Protein AF-A0A7C0XGX5-F1 (afdb_monomer_lite)

Secondary structure (DSSP, 8-state):
--EEEEE-----TTT-HHHHHHHTTS-EEE-SGGGS-TTSEEE-TT-SSBP-GGGHHHHHHH-EEEEE--TTTHHHHHHH---SEEEBPPP-B--STTTTT-BS---HHHHHHHHHHHTT-HHHHHHHHTTSTTHHHHHHHTHHHHHHHHH--

Sequence (153 aa):
MKLYAYRVDEDDPKKCTSMVLKRHGLLLILRRMSEIPKRSLVLNPESVTLLTPSDRVFAERYGLTVIDSSWKRSNRIFHVIKRGLHRKLPPLVAVNPINYGRIGFLSSAEALAAALYILGYPSEAEELLSKFKWGPNFLKVNRNALEEYRSSF

pLDDT: mean 93.13, std 8.67, range [56.81, 98.62]

Radius of gyration: 13.88 Å; chains: 1; bounding box: 33×32×35 Å

Structure (mmCIF, N/CA/C/O backbone):
data_AF-A0A7C0XGX5-F1
#
_entry.id   AF-A0A7C0XGX5-F1
#
loop_
_atom_site.group_PDB
_atom_site.id
_atom_site.type_symbol
_atom_site.label_atom_id
_atom_site.label_alt_id
_atom_site.label_comp_id
_atom_site.label_asym_id
_atom_site.label_entity_id
_atom_site.label_seq_id
_atom_site.pdbx_PDB_ins_code
_atom_site.Cartn_x
_atom_site.Cartn_y
_atom_site.Cartn_z
_atom_site.occupancy
_atom_site.B_iso_or_equiv
_atom_site.auth_seq_id
_atom_site.auth_comp_id
_atom_site.auth_asym_id
_atom_site.auth_atom_id
_atom_site.pdbx_PDB_model_num
ATOM 1 N N . MET A 1 1 ? -10.828 -8.356 3.515 1.00 92.38 1 MET A N 1
ATOM 2 C CA . MET A 1 1 ? -11.204 -7.172 2.697 1.00 92.38 1 MET A CA 1
ATOM 3 C C . MET A 1 1 ? -10.916 -7.432 1.218 1.00 92.38 1 MET A C 1
ATOM 5 O O . MET A 1 1 ? -9.997 -8.184 0.928 1.00 92.38 1 MET A O 1
ATOM 9 N N . LYS A 1 2 ? -11.677 -6.849 0.276 1.00 97.44 2 LYS A N 1
ATOM 10 C CA . LYS A 1 2 ? -11.396 -7.000 -1.167 1.00 97.44 2 LYS A CA 1
ATOM 11 C C . LYS A 1 2 ? -10.282 -6.045 -1.600 1.00 97.44 2 LYS A C 1
ATOM 13 O O . LYS A 1 2 ? -10.389 -4.844 -1.356 1.00 97.44 2 LYS A O 1
ATOM 18 N N . LEU A 1 3 ? -9.255 -6.573 -2.260 1.00 98.50 3 LEU A N 1
ATOM 19 C CA . LEU A 1 3 ? -8.160 -5.790 -2.827 1.00 98.50 3 LEU A CA 1
ATOM 20 C C . LEU A 1 3 ? -8.194 -5.887 -4.354 1.00 98.50 3 LEU A C 1
ATOM 22 O O . LEU A 1 3 ? -8.337 -6.977 -4.916 1.00 98.50 3 LEU A O 1
ATOM 26 N N . TYR A 1 4 ? -8.008 -4.753 -5.017 1.00 98.38 4 TYR A N 1
ATOM 27 C CA . TYR A 1 4 ? -7.969 -4.635 -6.466 1.00 98.38 4 TYR A CA 1
ATOM 28 C C . TYR A 1 4 ? -6.682 -3.951 -6.918 1.00 98.38 4 TYR A C 1
ATOM 30 O O . TYR A 1 4 ? -6.187 -3.036 -6.261 1.00 98.38 4 TYR A O 1
ATOM 38 N N . ALA A 1 5 ? -6.181 -4.337 -8.084 1.00 96.56 5 ALA A N 1
ATOM 39 C CA . ALA A 1 5 ? -5.211 -3.552 -8.829 1.00 96.56 5 ALA A CA 1
ATOM 40 C C . ALA A 1 5 ? -5.755 -3.253 -10.218 1.00 96.56 5 ALA A C 1
ATOM 42 O O . ALA A 1 5 ? -6.023 -4.170 -10.994 1.00 96.56 5 ALA A O 1
ATOM 43 N N . TYR A 1 6 ? -5.891 -1.969 -10.540 1.00 94.69 6 TYR A N 1
ATOM 44 C CA . TYR A 1 6 ? -6.083 -1.556 -11.922 1.00 94.69 6 TYR A CA 1
ATOM 45 C C . TYR A 1 6 ? -4.720 -1.469 -12.598 1.00 94.69 6 TYR A C 1
ATOM 47 O O . TYR A 1 6 ? -3.911 -0.604 -12.259 1.00 94.69 6 TYR A O 1
ATOM 55 N N . ARG A 1 7 ? -4.460 -2.396 -13.521 1.00 88.94 7 ARG A N 1
ATOM 56 C CA . ARG A 1 7 ? -3.163 -2.517 -14.184 1.00 88.94 7 ARG A CA 1
ATOM 57 C C . ARG A 1 7 ? -3.154 -1.723 -15.482 1.00 88.94 7 ARG A C 1
ATOM 59 O O . ARG A 1 7 ? -3.941 -2.003 -16.382 1.00 88.94 7 ARG A O 1
ATOM 66 N N . VAL A 1 8 ? -2.256 -0.747 -15.549 1.00 82.69 8 VAL A N 1
ATOM 67 C CA . VAL A 1 8 ? -2.122 0.199 -16.667 1.00 82.69 8 VAL A CA 1
ATOM 68 C C . VAL A 1 8 ? -1.041 -0.262 -17.638 1.00 82.69 8 VAL A C 1
ATOM 70 O O . VAL A 1 8 ? -1.210 -0.141 -18.846 1.00 82.69 8 VAL A O 1
ATOM 73 N N . ASP A 1 9 ? 0.054 -0.807 -17.104 1.00 70.75 9 ASP A N 1
ATOM 74 C CA . ASP A 1 9 ? 1.214 -1.228 -17.885 1.00 70.75 9 ASP A CA 1
ATOM 75 C C . ASP A 1 9 ? 1.346 -2.760 -17.912 1.00 70.75 9 ASP A C 1
ATOM 77 O O . ASP A 1 9 ? 1.176 -3.457 -16.904 1.00 70.75 9 ASP A O 1
ATOM 81 N N . GLU A 1 10 ? 1.723 -3.294 -19.073 1.00 65.50 10 GLU A N 1
ATOM 82 C CA . GLU A 1 10 ? 2.072 -4.706 -19.260 1.00 65.50 10 GLU A CA 1
ATOM 83 C C . GLU A 1 10 ? 3.579 -4.960 -19.109 1.00 65.50 10 GLU A C 1
ATOM 85 O O . GLU A 1 10 ? 4.157 -5.779 -19.816 1.00 65.50 10 GLU A O 1
ATOM 90 N N . ASP A 1 11 ? 4.217 -4.276 -18.153 1.00 67.38 11 ASP A N 1
ATOM 91 C CA . ASP A 1 11 ? 5.604 -4.552 -17.761 1.00 67.38 11 ASP A CA 1
ATOM 92 C C . ASP A 1 11 ? 5.789 -6.017 -17.326 1.00 67.38 11 ASP A C 1
ATOM 94 O O . ASP A 1 11 ? 4.816 -6.736 -17.065 1.00 67.38 11 ASP A O 1
ATOM 98 N N . ASP A 1 12 ? 7.050 -6.451 -17.201 1.00 70.94 12 ASP A N 1
ATOM 99 C CA . ASP A 1 12 ? 7.412 -7.816 -16.809 1.00 70.94 12 ASP A CA 1
ATOM 100 C C . ASP A 1 12 ? 6.605 -8.281 -15.574 1.00 70.94 12 ASP A C 1
ATOM 102 O O . ASP A 1 12 ? 6.840 -7.817 -14.445 1.00 70.94 12 ASP A O 1
ATOM 106 N N . PRO A 1 13 ? 5.662 -9.229 -15.750 1.00 68.38 13 PRO A N 1
ATOM 107 C CA . PRO A 1 13 ? 4.777 -9.666 -14.680 1.00 68.38 13 PRO A CA 1
ATOM 108 C C . PRO A 1 13 ? 5.532 -10.359 -13.540 1.00 68.38 13 PRO A C 1
ATOM 110 O O . PRO A 1 13 ? 4.975 -10.504 -12.452 1.00 68.38 13 PRO A O 1
ATOM 113 N N . LYS A 1 14 ? 6.790 -10.777 -13.748 1.00 69.25 14 LYS A N 1
ATOM 114 C CA . LYS A 1 14 ? 7.629 -11.363 -12.694 1.00 69.25 14 LYS A CA 1
ATOM 115 C C . LYS A 1 14 ? 8.141 -10.315 -11.706 1.00 69.25 14 LYS A C 1
ATOM 117 O O . LYS A 1 14 ? 8.381 -10.661 -10.552 1.00 69.25 14 LYS A O 1
ATOM 122 N N . LYS A 1 15 ? 8.290 -9.058 -12.137 1.00 75.06 15 LYS A N 1
ATOM 123 C CA . LYS A 1 15 ? 8.768 -7.937 -11.304 1.00 75.06 15 LYS A CA 1
ATOM 124 C C . LYS A 1 15 ? 7.625 -7.116 -10.708 1.00 75.06 15 LYS A C 1
ATOM 126 O O . LYS A 1 15 ? 7.812 -6.434 -9.704 1.00 75.06 15 LYS A O 1
ATOM 131 N N . CYS A 1 16 ? 6.439 -7.203 -11.302 1.00 88.06 16 CYS A N 1
ATOM 132 C CA . CYS A 1 16 ? 5.243 -6.535 -10.812 1.00 88.06 16 CYS A CA 1
ATOM 133 C C . CYS A 1 16 ? 4.750 -7.157 -9.490 1.00 88.06 16 CYS A C 1
ATOM 135 O O . CYS A 1 16 ? 4.321 -8.314 -9.436 1.00 88.06 16 CYS A O 1
ATOM 137 N N . THR A 1 17 ? 4.760 -6.361 -8.418 1.00 92.44 17 THR A N 1
ATOM 138 C CA . THR A 1 17 ? 4.296 -6.804 -7.092 1.00 92.44 17 THR A CA 1
ATOM 139 C C . THR A 1 17 ? 2.805 -7.162 -7.082 1.00 92.44 17 THR A C 1
ATOM 141 O O . THR A 1 17 ? 2.425 -8.161 -6.474 1.00 92.44 17 THR A O 1
ATOM 144 N N . SER A 1 18 ? 1.970 -6.456 -7.851 1.00 93.56 18 SER A N 1
ATOM 145 C CA . SER A 1 18 ? 0.544 -6.776 -8.017 1.00 93.56 18 SER A CA 1
ATOM 146 C C . SER A 1 18 ? 0.327 -8.169 -8.626 1.00 93.56 18 SER A C 1
ATOM 148 O O . SER A 1 18 ? -0.552 -8.920 -8.203 1.00 93.56 18 SER A O 1
ATOM 150 N N . MET A 1 19 ? 1.170 -8.573 -9.580 1.00 93.81 19 MET A N 1
ATOM 151 C CA . MET A 1 19 ? 1.101 -9.903 -10.194 1.00 93.81 19 MET A CA 1
ATOM 152 C C . MET A 1 19 ? 1.605 -11.018 -9.270 1.00 93.81 19 MET A C 1
ATOM 154 O O . MET A 1 19 ? 1.111 -12.145 -9.355 1.00 93.81 19 MET A O 1
ATOM 158 N N . VAL A 1 20 ? 2.553 -10.735 -8.371 1.00 94.56 20 VAL A N 1
ATOM 159 C CA . VAL A 1 20 ? 2.919 -11.661 -7.282 1.00 94.56 20 VAL A CA 1
ATOM 160 C C . VAL A 1 20 ? 1.708 -11.895 -6.378 1.00 94.56 20 VAL A C 1
ATOM 162 O O . VAL A 1 20 ? 1.316 -13.041 -6.178 1.00 94.56 20 VAL A O 1
ATOM 165 N N . LEU A 1 21 ? 1.051 -10.828 -5.918 1.00 96.56 21 LEU A N 1
ATOM 166 C CA . LEU A 1 21 ? -0.125 -10.931 -5.047 1.00 96.56 21 LEU A CA 1
ATOM 167 C C . LEU A 1 21 ? -1.299 -11.653 -5.716 1.00 96.56 21 LEU A C 1
ATOM 169 O O . LEU A 1 21 ? -1.939 -12.493 -5.084 1.00 96.56 21 LEU A O 1
ATOM 173 N N . LYS A 1 22 ? -1.535 -11.404 -7.012 1.00 96.12 22 LYS A N 1
ATOM 174 C CA . LYS A 1 22 ? -2.533 -12.137 -7.804 1.00 96.12 22 LYS A CA 1
ATOM 175 C C . LYS A 1 22 ? -2.275 -13.646 -7.783 1.00 96.12 22 LYS A C 1
ATOM 177 O O . LYS A 1 22 ? -3.211 -14.417 -7.600 1.00 96.12 22 LYS A O 1
ATOM 182 N N . ARG A 1 23 ? -1.022 -14.081 -7.975 1.00 95.56 23 ARG A N 1
ATOM 183 C CA . ARG A 1 23 ? -0.659 -15.513 -7.977 1.00 95.56 23 ARG A CA 1
ATOM 184 C C . ARG A 1 23 ? -0.927 -16.196 -6.637 1.00 95.56 23 ARG A C 1
ATOM 186 O O . ARG A 1 23 ? -1.197 -17.388 -6.627 1.00 95.56 23 ARG A O 1
ATOM 193 N N . HIS A 1 24 ? -0.891 -15.441 -5.542 1.00 96.38 24 HIS A N 1
ATOM 194 C CA . HIS A 1 24 ? -1.249 -15.920 -4.207 1.00 96.38 24 HIS A CA 1
ATOM 195 C C . HIS A 1 24 ? -2.742 -15.760 -3.871 1.00 96.38 24 HIS A C 1
ATOM 197 O O . HIS A 1 24 ? -3.132 -16.033 -2.744 1.00 96.38 24 HIS A O 1
ATOM 203 N N . GLY A 1 25 ? -3.581 -15.308 -4.811 1.00 96.75 25 GLY A N 1
ATOM 204 C CA . GLY A 1 25 ? -5.019 -15.125 -4.583 1.00 96.75 25 GLY A CA 1
ATOM 205 C C . GLY A 1 25 ? -5.384 -13.921 -3.708 1.00 96.75 25 GLY A C 1
ATOM 206 O O . GLY A 1 25 ? -6.545 -13.773 -3.343 1.00 96.75 25 GLY A O 1
ATOM 207 N N . LEU A 1 26 ? -4.427 -13.040 -3.398 1.00 97.50 26 LEU A N 1
ATOM 208 C CA . LEU A 1 26 ? -4.622 -11.905 -2.484 1.00 97.50 26 LEU A CA 1
ATOM 209 C C . LEU A 1 26 ? -5.113 -10.627 -3.181 1.00 97.50 26 LEU A C 1
ATOM 211 O O . LEU A 1 26 ? -5.496 -9.669 -2.515 1.00 97.50 26 LEU A O 1
ATOM 215 N N . LEU A 1 27 ? -5.070 -10.577 -4.516 1.00 97.69 27 LEU A N 1
ATOM 216 C CA . LEU A 1 27 ? -5.349 -9.364 -5.288 1.00 97.69 27 LEU A CA 1
ATOM 217 C C . LEU A 1 27 ? -6.094 -9.673 -6.588 1.00 97.69 27 LEU A C 1
ATOM 219 O O . LEU A 1 27 ? -5.664 -10.514 -7.382 1.00 97.69 27 LEU A O 1
ATOM 223 N N . LEU A 1 28 ? -7.178 -8.940 -6.839 1.00 97.69 28 LEU A N 1
ATOM 224 C CA . LEU A 1 28 ? -7.945 -9.021 -8.081 1.00 97.69 28 LEU A CA 1
ATOM 225 C C . LEU A 1 28 ? -7.414 -8.011 -9.103 1.00 97.69 28 LEU A C 1
ATOM 227 O O . LEU A 1 28 ? -7.359 -6.814 -8.832 1.00 97.69 28 LEU A O 1
ATOM 231 N N . ILE A 1 29 ? -7.044 -8.475 -10.297 1.00 96.25 29 ILE A N 1
ATOM 232 C CA . ILE A 1 29 ? -6.580 -7.586 -11.372 1.00 96.25 29 ILE A CA 1
ATOM 233 C C . ILE A 1 29 ? -7.767 -7.107 -12.202 1.00 96.25 29 ILE A C 1
ATOM 235 O O . ILE A 1 29 ? -8.479 -7.916 -12.795 1.00 96.25 29 ILE A O 1
ATOM 239 N N . LEU A 1 30 ? -7.916 -5.791 -12.289 1.00 95.19 30 LEU A N 1
ATOM 240 C CA . LEU A 1 30 ? -8.873 -5.099 -13.140 1.00 95.19 30 LEU A CA 1
ATOM 241 C C . LEU A 1 30 ? -8.171 -4.668 -14.428 1.00 95.19 30 LEU A C 1
ATOM 243 O O . LEU A 1 30 ? -7.050 -4.152 -14.388 1.00 95.19 30 LEU A O 1
ATOM 247 N N . ARG A 1 31 ? -8.823 -4.881 -15.571 1.00 90.75 31 ARG A N 1
ATOM 248 C CA . ARG A 1 31 ? -8.260 -4.589 -16.900 1.00 90.75 31 ARG A CA 1
ATOM 249 C C . ARG A 1 31 ? -8.834 -3.322 -17.508 1.00 90.75 31 ARG A C 1
ATOM 251 O O . ARG A 1 31 ? -8.200 -2.711 -18.359 1.00 90.75 31 ARG A O 1
ATOM 258 N N . ARG A 1 32 ? -10.021 -2.914 -17.068 1.00 91.75 32 ARG A N 1
ATOM 259 C CA . ARG A 1 32 ? -10.705 -1.710 -17.535 1.00 91.75 32 ARG A CA 1
ATOM 260 C C . ARG A 1 32 ? -10.937 -0.775 -16.361 1.00 91.75 32 ARG A C 1
ATOM 262 O O . ARG A 1 32 ? -11.384 -1.191 -15.297 1.00 91.75 32 ARG A O 1
ATOM 269 N N . MET A 1 33 ? -10.724 0.520 -16.580 1.00 91.81 33 MET A N 1
ATOM 270 C CA . MET A 1 33 ? -10.993 1.550 -15.569 1.00 91.81 33 MET A CA 1
ATOM 271 C C . MET A 1 33 ? -12.451 1.514 -15.069 1.00 91.81 33 MET A C 1
ATOM 273 O O . MET A 1 33 ? -12.729 1.822 -13.912 1.00 91.81 33 MET A O 1
ATOM 277 N N . SER A 1 34 ? -13.395 1.100 -15.922 1.00 93.69 34 SER A N 1
ATOM 278 C CA . SER A 1 34 ? -14.811 0.942 -15.569 1.00 93.69 34 SER A CA 1
ATOM 279 C C . SER A 1 34 ? -15.080 -0.160 -14.534 1.00 93.69 34 SER A C 1
ATOM 281 O O . SER A 1 34 ? -16.132 -0.127 -13.890 1.00 93.69 34 SER A O 1
ATOM 283 N N . GLU A 1 35 ? -14.144 -1.093 -14.335 1.00 95.88 35 GLU A N 1
ATOM 284 C CA . GLU A 1 35 ? -14.251 -2.200 -13.375 1.00 95.88 35 GLU A CA 1
ATOM 285 C C . GLU A 1 35 ? -13.858 -1.794 -11.952 1.00 95.88 35 GLU A C 1
ATOM 287 O O . GLU A 1 35 ? -14.248 -2.470 -11.003 1.00 95.88 35 GLU A O 1
ATOM 292 N N . ILE A 1 36 ? -13.142 -0.675 -11.776 1.00 97.06 36 ILE A N 1
ATOM 293 C CA . ILE A 1 36 ? -12.812 -0.138 -10.445 1.00 97.06 36 ILE A CA 1
ATOM 294 C C . ILE A 1 36 ? -14.120 0.057 -9.672 1.00 97.06 36 ILE A C 1
ATOM 296 O O . ILE A 1 36 ? -15.039 0.663 -10.216 1.00 97.06 36 ILE A O 1
ATOM 300 N N . PRO A 1 37 ? -14.306 -0.414 -8.433 1.00 96.94 37 PRO A N 1
ATOM 301 C CA . PRO A 1 37 ? -15.556 -0.159 -7.722 1.00 96.94 37 PRO A CA 1
ATOM 302 C C . PRO A 1 37 ? -15.778 1.345 -7.496 1.00 96.94 37 PRO A C 1
ATOM 304 O O . PRO A 1 37 ? -14.881 2.063 -7.068 1.00 96.94 37 PRO A O 1
ATOM 307 N N . LYS A 1 38 ? -16.995 1.852 -7.757 1.00 95.44 38 LYS A N 1
ATOM 308 C CA . LYS A 1 38 ? -17.297 3.304 -7.713 1.00 95.44 38 LYS A CA 1
ATOM 309 C C . LYS A 1 38 ? -16.946 3.982 -6.381 1.00 95.44 38 LYS A C 1
ATOM 311 O O . LYS A 1 38 ? -16.736 5.188 -6.364 1.00 95.44 38 LYS A O 1
ATOM 316 N N . ARG A 1 39 ? -16.934 3.220 -5.285 1.00 96.44 39 ARG A N 1
ATOM 317 C CA . ARG A 1 39 ? -16.702 3.702 -3.917 1.00 96.44 39 ARG A CA 1
ATOM 318 C C . ARG A 1 39 ? -15.542 2.989 -3.210 1.00 96.44 39 ARG A C 1
ATOM 320 O O . ARG A 1 39 ? -15.392 3.170 -2.009 1.00 96.44 39 ARG A O 1
ATOM 327 N N . SER A 1 40 ? -14.740 2.183 -3.920 1.00 97.81 40 SER A N 1
ATOM 328 C CA . SER A 1 40 ? -13.498 1.663 -3.326 1.00 97.81 40 SER A CA 1
ATOM 329 C C . SER A 1 40 ? -12.555 2.820 -3.032 1.00 97.81 40 SER A C 1
ATOM 331 O O . SER A 1 40 ? -12.529 3.784 -3.805 1.00 97.81 40 SER A O 1
ATOM 333 N N . LEU A 1 41 ? -11.738 2.695 -1.992 1.00 98.50 41 LEU A N 1
ATOM 334 C CA . LEU A 1 41 ? -10.639 3.631 -1.779 1.00 98.50 41 LEU A CA 1
ATOM 335 C C . LEU A 1 41 ? -9.576 3.388 -2.846 1.00 98.50 41 LEU A C 1
ATOM 337 O O . LEU A 1 41 ? -9.127 2.258 -3.027 1.00 98.50 41 LEU A O 1
ATOM 341 N N . VAL A 1 42 ? -9.190 4.433 -3.565 1.00 98.12 42 VAL A N 1
ATOM 342 C CA . VAL A 1 42 ? -8.164 4.374 -4.607 1.00 98.12 42 VAL A CA 1
ATOM 343 C C . VAL A 1 42 ? -6.910 5.042 -4.077 1.00 98.12 42 VAL A C 1
ATOM 345 O O . VAL A 1 42 ? -6.916 6.240 -3.790 1.00 98.12 42 VAL A O 1
ATOM 348 N N . LEU A 1 43 ? -5.830 4.272 -3.971 1.00 97.56 43 LEU A N 1
ATOM 349 C CA . LEU A 1 43 ? -4.533 4.786 -3.549 1.00 97.56 43 LEU A CA 1
ATOM 350 C C . LEU A 1 43 ? -3.959 5.658 -4.668 1.00 97.56 43 LEU A C 1
ATOM 352 O O . LEU A 1 43 ? -3.633 5.171 -5.751 1.00 97.56 43 LEU A O 1
ATOM 356 N N . ASN A 1 44 ? -3.886 6.960 -4.403 1.00 95.62 44 ASN A N 1
ATOM 357 C CA . ASN A 1 44 ? -3.494 7.987 -5.354 1.00 95.62 44 ASN A CA 1
ATOM 358 C C . ASN A 1 44 ? -2.516 8.979 -4.689 1.00 95.62 44 ASN A C 1
ATOM 360 O O . ASN A 1 44 ? -2.957 9.784 -3.865 1.00 95.62 44 ASN A O 1
ATOM 364 N N . PRO A 1 45 ? -1.217 8.974 -5.049 1.00 92.81 45 PRO A N 1
ATOM 365 C CA . PRO A 1 45 ? -0.218 9.880 -4.476 1.00 92.81 45 PRO A CA 1
ATOM 366 C C . PRO A 1 45 ? -0.462 11.365 -4.810 1.00 92.81 45 PRO A C 1
ATOM 368 O O . PRO A 1 45 ? 0.033 12.234 -4.088 1.00 92.81 45 PRO A O 1
ATOM 371 N N . GLU A 1 46 ? -1.262 11.649 -5.844 1.00 91.75 46 GLU A N 1
ATOM 372 C CA . GLU A 1 46 ? -1.660 12.999 -6.275 1.00 91.75 46 GLU A CA 1
ATOM 373 C C . GLU A 1 46 ? -2.953 13.490 -5.596 1.00 91.75 46 GLU A C 1
ATOM 375 O O . GLU A 1 46 ? -3.430 14.590 -5.865 1.00 91.75 46 GLU A O 1
ATOM 380 N N . SER A 1 47 ? -3.571 12.677 -4.731 1.00 94.88 47 SER A N 1
ATOM 381 C CA . SER A 1 47 ? -4.760 13.096 -3.984 1.00 94.88 47 SER A CA 1
ATOM 382 C C . SER A 1 47 ? -4.405 14.130 -2.913 1.00 94.88 47 SER A C 1
ATOM 384 O O . SER A 1 47 ? -3.410 13.988 -2.204 1.00 94.88 47 SER A O 1
ATOM 386 N N . VAL A 1 48 ? -5.264 15.135 -2.738 1.00 94.62 48 VAL A N 1
ATOM 387 C CA . VAL A 1 48 ? -5.160 16.104 -1.631 1.00 94.62 48 VAL A CA 1
ATOM 388 C C . VAL A 1 48 ? -5.683 15.538 -0.309 1.00 94.62 48 VAL A C 1
ATOM 390 O O . VAL A 1 48 ? -5.294 15.992 0.761 1.00 94.62 48 VAL A O 1
ATOM 393 N N . THR A 1 49 ? -6.558 14.532 -0.369 1.00 96.88 49 THR A N 1
ATOM 394 C CA . THR A 1 49 ? -7.123 13.876 0.815 1.00 96.88 49 THR A CA 1
ATOM 395 C C . THR A 1 49 ? -6.232 12.717 1.237 1.00 96.88 49 THR A C 1
ATOM 397 O O . THR A 1 49 ? -5.994 11.814 0.428 1.00 96.88 49 THR A O 1
ATOM 400 N N . LEU A 1 50 ? -5.767 12.731 2.486 1.00 97.44 50 LEU A N 1
ATOM 401 C CA . LEU A 1 50 ? -4.999 11.640 3.083 1.00 97.44 50 LEU A CA 1
ATOM 402 C C . LEU A 1 50 ? -5.899 10.462 3.459 1.00 97.44 50 LEU A C 1
ATOM 404 O O . LEU A 1 50 ? -7.060 10.658 3.806 1.00 97.44 50 LEU A O 1
ATOM 408 N N . LEU A 1 51 ? -5.348 9.251 3.386 1.00 98.12 51 LEU A N 1
ATOM 409 C CA . LEU A 1 51 ? -5.955 8.057 3.966 1.00 98.12 51 LEU A CA 1
ATOM 410 C C . LEU A 1 51 ? -5.897 8.152 5.493 1.00 98.12 51 LEU A C 1
ATOM 412 O O . LEU A 1 51 ? -4.817 8.359 6.048 1.00 98.12 51 LEU A O 1
ATOM 416 N N . THR A 1 52 ? -7.030 7.939 6.153 1.00 97.75 52 THR A N 1
ATOM 417 C CA . THR A 1 52 ? -7.136 7.936 7.619 1.00 97.75 52 THR A CA 1
ATOM 418 C C . THR A 1 52 ? -7.867 6.683 8.114 1.00 97.75 52 THR A C 1
ATOM 420 O O . THR A 1 52 ? -8.525 5.998 7.323 1.00 97.75 52 THR A O 1
ATOM 423 N N . PRO A 1 53 ? -7.818 6.366 9.421 1.00 97.56 53 PRO A N 1
ATOM 424 C CA . PRO A 1 53 ? -8.555 5.232 9.982 1.00 97.56 53 PRO A CA 1
ATOM 425 C C . PRO A 1 53 ? -10.073 5.294 9.743 1.00 97.56 53 PRO A C 1
ATOM 427 O O . PRO A 1 53 ? -10.712 4.252 9.580 1.00 97.56 53 PRO A O 1
ATOM 430 N N . SER A 1 54 ? -10.658 6.494 9.648 1.00 97.00 54 SER A N 1
ATOM 431 C CA . SER A 1 54 ? -12.093 6.680 9.386 1.00 97.00 54 SER A CA 1
ATOM 432 C C . SER A 1 54 ? -12.532 6.213 7.991 1.00 97.00 54 SER A C 1
ATOM 434 O O . SER A 1 54 ? -13.709 5.916 7.779 1.00 97.00 54 SER A O 1
ATOM 436 N N . ASP A 1 55 ? -11.597 6.038 7.050 1.00 97.75 55 ASP A N 1
ATOM 437 C CA . ASP A 1 55 ? -11.887 5.474 5.733 1.00 97.75 55 ASP A CA 1
ATOM 438 C C . ASP A 1 55 ? -12.185 3.956 5.774 1.00 97.75 55 ASP A C 1
ATOM 440 O O . ASP A 1 55 ? -12.659 3.395 4.777 1.00 97.75 55 ASP A O 1
ATOM 444 N N . ARG A 1 56 ? -11.976 3.280 6.920 1.00 97.38 56 ARG A N 1
ATOM 445 C CA . ARG A 1 56 ? -12.191 1.827 7.107 1.00 97.38 56 ARG A CA 1
ATOM 446 C C . ARG A 1 56 ? -13.547 1.363 6.590 1.00 97.38 56 ARG A C 1
ATOM 448 O O . ARG A 1 56 ? -13.614 0.373 5.865 1.00 97.38 56 ARG A O 1
ATOM 455 N N . VAL A 1 57 ? -14.606 2.118 6.875 1.00 96.94 57 VAL A N 1
ATOM 456 C CA . VAL A 1 57 ? -15.981 1.787 6.465 1.00 96.94 57 VAL A CA 1
ATOM 457 C C . VAL A 1 57 ? -16.128 1.628 4.944 1.00 96.94 57 VAL A C 1
ATOM 459 O O . VAL A 1 57 ? -16.883 0.780 4.460 1.00 96.94 57 VAL A O 1
ATOM 462 N N . PHE A 1 58 ? -15.388 2.414 4.157 1.00 97.69 58 PHE A N 1
ATOM 463 C CA . PHE A 1 58 ? -15.393 2.301 2.700 1.00 97.69 58 PHE A CA 1
ATOM 464 C C . PHE A 1 58 ? -14.557 1.116 2.234 1.00 97.69 58 PHE A C 1
ATOM 466 O O . PHE A 1 58 ? -14.959 0.405 1.310 1.00 97.69 58 PHE A O 1
ATOM 473 N N . ALA A 1 59 ? -13.418 0.891 2.884 1.00 97.38 59 ALA A N 1
ATOM 474 C CA . ALA A 1 59 ? -12.518 -0.207 2.580 1.00 97.38 59 ALA A CA 1
ATOM 475 C C . ALA A 1 59 ? -13.199 -1.570 2.809 1.00 97.38 59 ALA A C 1
ATOM 477 O O . ALA A 1 59 ? -13.173 -2.429 1.929 1.00 97.38 59 ALA A O 1
ATOM 478 N N . GLU A 1 60 ? -13.904 -1.749 3.927 1.00 97.56 60 GLU A N 1
ATOM 479 C CA . GLU A 1 60 ? -14.651 -2.978 4.226 1.00 97.56 60 GLU A CA 1
ATOM 480 C C . GLU A 1 60 ? -15.766 -3.233 3.211 1.00 97.56 60 GLU A C 1
ATOM 482 O O . GLU A 1 60 ? -15.906 -4.343 2.688 1.00 97.56 60 GLU A O 1
ATOM 487 N N . ARG A 1 61 ? -16.546 -2.192 2.895 1.00 97.50 61 ARG A N 1
ATOM 488 C CA . ARG A 1 61 ? -17.738 -2.325 2.051 1.00 97.50 61 ARG A CA 1
ATOM 489 C C . ARG A 1 61 ? -17.420 -2.426 0.562 1.00 97.50 61 ARG A C 1
ATOM 491 O O . ARG A 1 61 ? -18.110 -3.141 -0.165 1.00 97.50 61 ARG A O 1
ATOM 498 N N . TYR A 1 62 ? -16.416 -1.693 0.089 1.00 98.06 62 TYR A N 1
ATOM 499 C CA . TYR A 1 62 ? -16.140 -1.528 -1.341 1.00 98.06 62 TYR A CA 1
ATOM 500 C C . TYR A 1 62 ? -14.734 -1.975 -1.757 1.00 98.06 62 TYR A C 1
ATOM 502 O O . TYR A 1 62 ? -14.518 -2.217 -2.946 1.00 98.06 62 TYR A O 1
ATOM 510 N N . GLY A 1 63 ? -13.812 -2.143 -0.809 1.00 98.06 63 GLY A N 1
ATOM 511 C CA . GLY A 1 63 ? -12.437 -2.591 -1.026 1.00 98.06 63 GLY A CA 1
ATOM 512 C C . GLY A 1 63 ? -11.416 -1.471 -1.233 1.00 98.06 63 GLY A C 1
ATOM 513 O O . GLY A 1 63 ? -11.756 -0.286 -1.308 1.00 98.06 63 GLY A O 1
ATOM 514 N N . LEU A 1 64 ? -10.154 -1.886 -1.355 1.00 98.38 64 LEU A N 1
ATOM 515 C CA . LEU A 1 64 ? -9.002 -1.043 -1.685 1.00 98.38 64 LEU A CA 1
ATOM 516 C C . LEU A 1 64 ? -8.557 -1.293 -3.120 1.00 98.38 64 LEU A C 1
ATOM 518 O O . LEU A 1 64 ? -8.413 -2.441 -3.531 1.00 98.38 64 LEU A O 1
ATOM 522 N N . THR A 1 65 ? -8.275 -0.228 -3.857 1.00 98.38 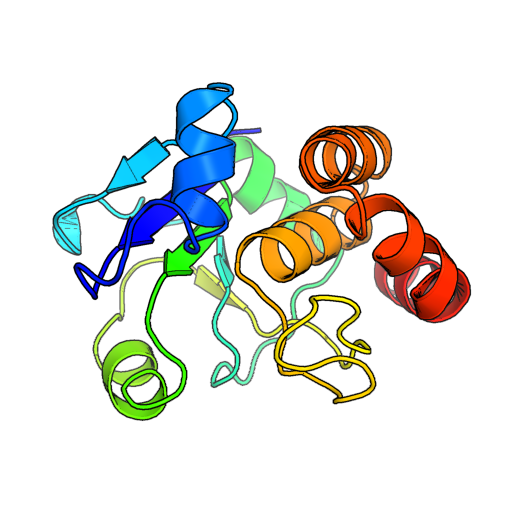65 THR A N 1
ATOM 523 C CA . THR A 1 65 ? -7.776 -0.282 -5.228 1.00 98.38 65 THR A CA 1
ATOM 524 C C . THR A 1 65 ? -6.428 0.423 -5.312 1.00 98.38 65 THR A C 1
ATOM 526 O O . THR A 1 65 ? -6.322 1.612 -5.018 1.00 98.38 65 THR A O 1
ATOM 529 N N . VAL A 1 66 ? -5.399 -0.286 -5.770 1.00 96.62 66 VAL A N 1
ATOM 530 C CA . VAL A 1 66 ? -4.121 0.314 -6.175 1.00 96.62 66 VAL A CA 1
ATOM 531 C C . VAL A 1 66 ? -4.086 0.489 -7.694 1.00 96.62 66 VAL A C 1
ATOM 533 O O . VAL A 1 66 ? -4.657 -0.312 -8.437 1.00 96.62 66 VAL A O 1
ATOM 536 N N . ILE A 1 67 ? -3.431 1.544 -8.172 1.00 93.25 67 ILE A N 1
ATOM 537 C CA . ILE A 1 67 ? -3.156 1.729 -9.600 1.00 93.25 67 ILE A CA 1
ATOM 538 C C . ILE A 1 67 ? -1.748 1.199 -9.856 1.00 93.25 67 ILE A C 1
ATOM 540 O O . ILE A 1 67 ? -0.769 1.707 -9.312 1.00 93.25 67 ILE A O 1
ATOM 544 N N . ASP A 1 68 ? -1.663 0.132 -10.640 1.00 90.12 68 ASP A N 1
ATOM 545 C CA . ASP A 1 68 ? -0.422 -0.566 -10.958 1.00 90.12 68 ASP A CA 1
ATOM 546 C C . ASP A 1 68 ? 0.114 -0.044 -12.294 1.00 90.12 68 ASP A C 1
ATOM 548 O O . ASP A 1 68 ? -0.306 -0.463 -13.379 1.00 90.12 68 ASP A O 1
ATOM 552 N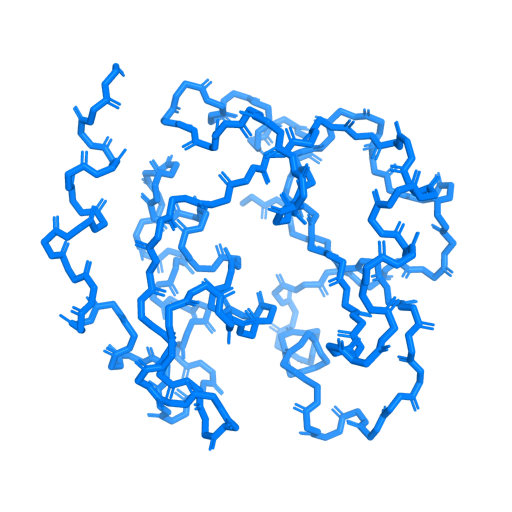 N . SER A 1 69 ? 1.001 0.944 -12.193 1.00 84.50 69 SER A N 1
ATOM 553 C CA . SER A 1 69 ? 1.678 1.593 -13.315 1.00 84.50 69 SER A CA 1
ATOM 554 C C . SER A 1 69 ? 3.154 1.784 -13.005 1.00 84.50 69 SER A C 1
ATOM 556 O O . SER A 1 69 ? 3.533 1.986 -11.849 1.00 84.50 69 SER A O 1
ATOM 558 N N . SER A 1 70 ? 3.981 1.827 -14.041 1.00 78.81 70 SER A N 1
ATOM 559 C CA . SER A 1 70 ? 5.358 2.283 -13.909 1.00 78.81 70 SER A CA 1
ATOM 560 C C . SER A 1 70 ? 5.405 3.743 -13.428 1.00 78.81 70 SER A C 1
ATOM 562 O O . SER A 1 70 ? 4.640 4.600 -13.880 1.00 78.81 70 SER A O 1
ATOM 564 N N . TRP A 1 71 ? 6.364 4.069 -12.556 1.00 72.75 71 TRP A N 1
ATOM 565 C CA . TRP A 1 71 ? 6.587 5.447 -12.083 1.00 72.75 71 TRP A CA 1
ATOM 566 C C . TRP A 1 71 ? 6.902 6.445 -13.214 1.00 72.75 71 TRP A C 1
ATOM 568 O O . TRP A 1 71 ? 6.792 7.650 -13.030 1.00 72.75 71 TRP A O 1
ATOM 578 N N . LYS A 1 72 ? 7.271 5.968 -14.411 1.00 68.50 72 LYS A N 1
ATOM 579 C CA . LYS A 1 72 ? 7.515 6.819 -15.589 1.00 68.50 72 LYS A CA 1
ATOM 580 C C . LYS A 1 72 ? 6.225 7.383 -16.200 1.00 68.50 72 LYS A C 1
ATOM 582 O O . LYS A 1 72 ? 6.274 8.404 -16.877 1.00 68.50 72 LYS A O 1
ATOM 587 N N . ARG A 1 73 ? 5.083 6.713 -16.003 1.00 65.56 73 ARG A N 1
ATOM 588 C CA . ARG A 1 73 ? 3.777 7.078 -16.592 1.00 65.56 73 ARG A CA 1
ATOM 589 C C . ARG A 1 73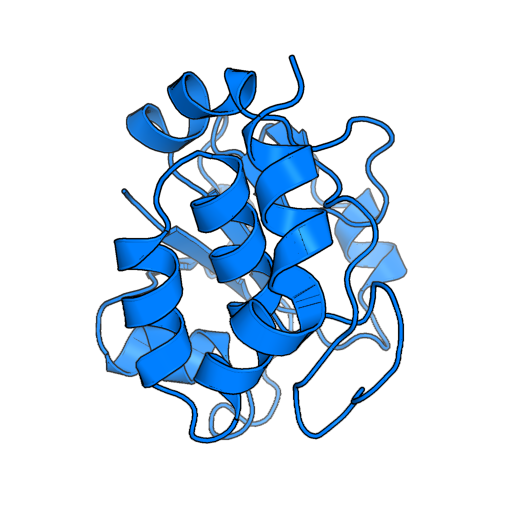 ? 2.726 7.459 -15.547 1.00 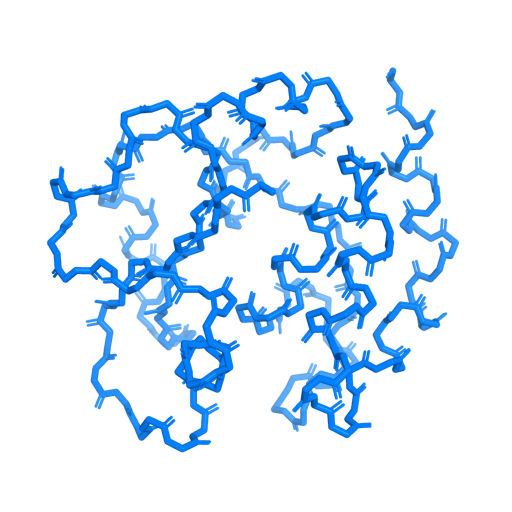65.56 73 ARG A C 1
ATOM 591 O O . ARG A 1 73 ? 1.652 7.945 -15.909 1.00 65.56 73 ARG A O 1
ATOM 598 N N . SER A 1 74 ? 3.046 7.270 -14.270 1.00 64.88 74 SER A N 1
ATOM 599 C CA . SER A 1 74 ? 2.133 7.403 -13.138 1.00 64.88 74 SER A CA 1
ATOM 600 C C . SER A 1 74 ? 1.452 8.773 -13.050 1.00 64.88 74 SER A C 1
ATOM 602 O O . SER A 1 74 ? 0.247 8.846 -12.826 1.00 64.88 74 SER A O 1
ATOM 604 N N . ASN A 1 75 ? 2.171 9.866 -13.320 1.00 68.06 75 ASN A N 1
ATOM 605 C CA . ASN A 1 75 ? 1.631 11.215 -13.098 1.00 68.06 75 ASN A CA 1
ATOM 606 C C . ASN A 1 75 ? 0.387 11.500 -13.954 1.00 68.06 75 ASN A C 1
ATOM 608 O O . ASN A 1 75 ? -0.565 12.108 -13.482 1.00 68.06 75 ASN A O 1
ATOM 612 N N . ARG A 1 76 ? 0.328 11.009 -15.200 1.00 80.44 76 ARG A N 1
ATOM 613 C CA . ARG A 1 76 ? -0.844 11.246 -16.063 1.00 80.44 76 ARG A CA 1
ATOM 614 C C . ARG A 1 76 ? -2.032 10.372 -15.680 1.00 80.44 76 ARG A C 1
ATOM 616 O O . ARG A 1 76 ? -3.165 10.848 -15.711 1.00 80.44 76 ARG A O 1
ATOM 623 N N . ILE A 1 77 ? -1.804 9.105 -15.328 1.00 85.12 77 ILE A N 1
ATOM 624 C CA . ILE A 1 77 ? -2.912 8.168 -15.107 1.00 85.12 77 ILE A CA 1
ATOM 625 C C . ILE A 1 77 ? -3.713 8.509 -13.845 1.00 85.12 77 ILE A C 1
ATOM 627 O O . ILE A 1 77 ? -4.942 8.410 -13.858 1.00 85.12 77 ILE A O 1
ATOM 631 N N . PHE A 1 78 ? -3.047 9.002 -12.798 1.00 85.81 78 PHE A N 1
ATOM 632 C CA . PHE A 1 78 ? -3.702 9.429 -11.561 1.00 85.81 78 PHE A CA 1
ATOM 633 C C . PHE A 1 78 ? -4.659 10.613 -11.755 1.00 85.81 78 PHE A C 1
ATOM 635 O O . PHE A 1 78 ? -5.652 10.715 -11.036 1.00 85.81 78 PHE A O 1
ATOM 642 N N . HIS A 1 79 ? -4.424 11.471 -12.754 1.00 85.50 79 HIS A N 1
ATOM 643 C CA . HIS A 1 79 ? -5.353 12.549 -13.102 1.00 85.50 79 HIS A CA 1
ATOM 644 C C . HIS A 1 79 ? -6.518 12.087 -13.987 1.00 85.50 79 HIS A C 1
ATOM 646 O O . HIS A 1 79 ? -7.588 12.699 -13.937 1.00 85.50 79 HIS A O 1
ATOM 652 N N . VAL A 1 80 ? -6.331 11.031 -14.784 1.00 88.19 80 VAL A N 1
ATOM 653 C CA . VAL A 1 80 ? -7.353 10.491 -15.700 1.00 88.19 80 VAL A CA 1
ATOM 654 C C . VAL A 1 80 ? -8.386 9.647 -14.955 1.00 88.19 80 VAL A C 1
ATOM 656 O O . VAL A 1 80 ? -9.580 9.736 -15.242 1.00 88.19 80 VAL A O 1
ATOM 659 N N . ILE A 1 81 ? -7.955 8.844 -13.984 1.00 89.75 81 ILE A N 1
ATOM 660 C CA . ILE A 1 81 ? -8.866 8.002 -13.206 1.00 89.75 81 ILE A CA 1
ATOM 661 C C . ILE A 1 81 ? -9.661 8.893 -12.251 1.00 89.75 81 ILE A C 1
ATOM 663 O O . ILE A 1 81 ? -9.112 9.445 -11.305 1.00 89.75 81 ILE A O 1
ATOM 667 N N . LYS A 1 82 ? -10.966 9.027 -12.504 1.00 90.81 82 LYS A N 1
ATOM 668 C CA . LYS A 1 82 ? -11.906 9.785 -11.651 1.00 90.81 82 LYS A CA 1
ATOM 669 C C . LYS A 1 82 ? -12.777 8.905 -10.757 1.00 90.81 82 LYS A C 1
ATOM 671 O O . LYS A 1 82 ? -13.645 9.401 -10.047 1.00 90.81 82 LYS A O 1
ATOM 676 N N . ARG A 1 83 ? -12.635 7.588 -10.879 1.00 94.88 83 ARG A N 1
ATOM 677 C CA . ARG A 1 83 ? -13.547 6.620 -10.281 1.00 94.88 83 ARG A CA 1
ATOM 678 C C . ARG A 1 83 ? -12.967 6.088 -8.977 1.00 94.88 83 ARG A C 1
ATOM 680 O O . ARG A 1 83 ? -11.802 5.717 -8.949 1.00 94.88 83 ARG A O 1
ATOM 687 N N . GLY A 1 84 ? -13.813 5.969 -7.954 1.00 96.81 84 GLY A N 1
ATOM 688 C CA . GLY A 1 84 ? -13.403 5.595 -6.602 1.00 96.81 84 GLY A CA 1
ATOM 689 C C . GLY A 1 84 ? -13.158 6.813 -5.710 1.00 96.81 84 GLY A C 1
ATOM 690 O O . GLY A 1 84 ? -13.251 7.959 -6.147 1.00 96.81 84 GLY A O 1
ATOM 691 N N . LEU A 1 85 ? -12.882 6.558 -4.435 1.00 97.75 85 LEU A N 1
ATOM 692 C CA . LEU A 1 85 ? -12.576 7.586 -3.444 1.00 97.75 85 LEU A CA 1
ATOM 693 C C . LEU A 1 85 ? -11.059 7.703 -3.323 1.00 97.75 85 LEU A C 1
ATOM 695 O O . LEU A 1 85 ? -10.409 6.830 -2.755 1.00 97.75 85 LEU A O 1
ATOM 699 N N . HIS A 1 86 ? -10.483 8.756 -3.893 1.00 97.88 86 HIS A N 1
ATOM 700 C CA . HIS A 1 86 ? -9.033 8.897 -3.948 1.00 97.88 86 HIS A CA 1
ATOM 701 C C . HIS A 1 86 ? -8.465 9.289 -2.580 1.00 97.88 86 HIS A C 1
ATOM 703 O O . HIS A 1 86 ? -8.985 10.184 -1.905 1.00 97.88 86 HIS A O 1
ATOM 709 N N . ARG A 1 87 ? -7.402 8.591 -2.178 1.00 98.19 87 ARG A N 1
ATOM 710 C CA . ARG A 1 87 ? -6.675 8.814 -0.930 1.00 98.19 87 ARG A CA 1
ATOM 711 C C . ARG A 1 87 ? -5.179 8.745 -1.168 1.00 98.19 87 ARG A C 1
ATOM 713 O O . ARG A 1 87 ? -4.690 7.828 -1.826 1.00 98.19 87 ARG A O 1
ATOM 720 N N . LYS A 1 88 ? -4.460 9.710 -0.611 1.00 97.56 88 LYS A N 1
ATOM 721 C CA . LYS A 1 88 ? -3.005 9.742 -0.584 1.00 97.56 88 LYS A CA 1
ATOM 722 C C . LYS A 1 88 ? -2.524 9.065 0.687 1.00 97.56 88 LYS A C 1
ATOM 724 O O . LYS A 1 88 ? -3.044 9.328 1.766 1.00 97.56 88 LYS A O 1
ATOM 729 N N . LEU A 1 89 ? -1.533 8.193 0.561 1.00 98.06 89 LEU A N 1
ATOM 730 C CA . LEU A 1 89 ? -0.869 7.654 1.739 1.00 98.06 89 LEU A CA 1
ATOM 731 C C . LEU A 1 89 ? 0.008 8.739 2.375 1.00 98.06 89 LEU A C 1
ATOM 733 O O . LEU A 1 89 ? 0.655 9.494 1.640 1.00 98.06 89 LEU A O 1
ATOM 737 N N . PRO A 1 90 ? 0.054 8.816 3.713 1.00 96.88 90 PRO A N 1
ATOM 738 C CA . PRO A 1 90 ? 1.029 9.654 4.391 1.00 96.88 90 PRO A CA 1
ATOM 739 C C . PRO A 1 90 ? 2.470 9.204 4.059 1.00 96.88 90 PRO A C 1
ATOM 741 O O . PRO A 1 90 ? 2.675 8.095 3.549 1.00 96.88 90 PRO A O 1
ATOM 744 N N . PRO A 1 91 ? 3.477 10.066 4.287 1.00 97.12 91 PRO A N 1
ATOM 745 C CA . PRO A 1 91 ? 4.863 9.777 3.931 1.00 97.12 91 PRO A CA 1
ATOM 746 C C . PRO A 1 91 ? 5.383 8.494 4.590 1.00 97.12 91 PRO A C 1
ATOM 748 O O . PRO A 1 91 ? 5.342 8.343 5.804 1.00 97.12 91 PRO A O 1
ATOM 751 N N . LEU A 1 92 ? 5.906 7.577 3.778 1.00 98.31 92 LEU A N 1
ATOM 752 C CA . LEU A 1 92 ? 6.489 6.311 4.226 1.00 98.31 92 LEU A CA 1
ATOM 753 C C . LEU A 1 92 ? 7.743 6.012 3.408 1.00 98.31 92 LEU A C 1
ATOM 755 O O . LEU A 1 92 ? 7.822 6.354 2.222 1.00 98.31 92 LEU A O 1
ATOM 759 N N . VAL A 1 93 ? 8.717 5.366 4.039 1.00 98.38 93 VAL A N 1
ATOM 760 C CA . VAL A 1 93 ? 9.987 4.976 3.426 1.00 98.38 93 VAL A CA 1
ATOM 761 C C . VAL A 1 93 ? 9.806 3.661 2.676 1.00 98.38 93 VAL A C 1
ATOM 763 O O . VAL A 1 93 ? 9.390 2.653 3.252 1.00 98.38 93 VAL A O 1
ATOM 766 N N . ALA A 1 94 ? 10.142 3.659 1.390 1.00 97.69 94 ALA A N 1
ATOM 767 C CA . ALA A 1 94 ? 10.152 2.458 0.572 1.00 97.69 94 ALA A CA 1
ATOM 768 C C . ALA A 1 94 ? 11.273 1.497 0.996 1.00 97.69 94 ALA A C 1
ATOM 770 O O . ALA A 1 94 ? 12.406 1.901 1.261 1.00 97.69 94 ALA A O 1
ATOM 771 N N . VAL A 1 95 ? 10.958 0.206 1.000 1.00 97.44 95 VAL A N 1
ATOM 772 C CA . VAL A 1 95 ? 11.864 -0.908 1.313 1.00 97.44 95 VAL A CA 1
ATOM 773 C C . VAL A 1 95 ? 11.963 -1.901 0.142 1.00 97.44 95 VAL A C 1
ATOM 775 O O . VAL A 1 95 ? 12.788 -2.816 0.155 1.00 97.44 95 VAL A O 1
ATOM 778 N N . ASN A 1 96 ? 11.183 -1.699 -0.923 1.00 94.00 96 ASN A N 1
ATOM 779 C CA . ASN A 1 96 ? 11.333 -2.450 -2.163 1.00 94.00 96 ASN A CA 1
ATOM 780 C C . ASN A 1 96 ? 12.732 -2.255 -2.801 1.00 94.00 96 ASN A C 1
ATOM 782 O O . ASN A 1 96 ? 13.308 -1.169 -2.709 1.00 94.00 96 ASN A O 1
ATOM 786 N N . PRO A 1 97 ? 13.261 -3.259 -3.530 1.00 92.38 97 PRO A N 1
ATOM 787 C CA . PRO A 1 97 ? 14.615 -3.214 -4.094 1.00 92.38 97 PRO A CA 1
ATOM 788 C C . PRO A 1 97 ? 14.878 -2.095 -5.111 1.00 92.38 97 PRO A C 1
ATOM 790 O O . PRO A 1 97 ? 16.033 -1.808 -5.402 1.00 92.38 97 PRO A O 1
ATOM 793 N N . ILE A 1 98 ? 13.833 -1.502 -5.697 1.00 90.12 98 ILE A N 1
ATOM 794 C CA . ILE A 1 98 ? 13.971 -0.495 -6.758 1.00 90.12 98 ILE A CA 1
ATOM 795 C C . ILE A 1 98 ? 14.123 0.908 -6.160 1.00 90.12 98 ILE A C 1
ATOM 797 O O . ILE A 1 98 ? 14.886 1.716 -6.679 1.00 90.12 98 ILE A O 1
ATOM 801 N N . ASN A 1 99 ? 13.395 1.207 -5.081 1.00 92.81 99 ASN A N 1
ATOM 802 C CA . ASN A 1 99 ? 13.295 2.551 -4.507 1.00 92.81 99 ASN A CA 1
ATOM 803 C C . ASN A 1 99 ? 13.697 2.615 -3.027 1.00 92.81 99 ASN A C 1
ATOM 805 O O . ASN A 1 99 ? 13.287 3.546 -2.337 1.00 92.81 99 ASN A O 1
ATOM 809 N N . TYR A 1 100 ? 14.465 1.642 -2.533 1.00 95.75 100 TYR A N 1
ATOM 810 C CA . TYR A 1 100 ? 14.862 1.556 -1.128 1.00 95.75 100 TYR A CA 1
ATOM 811 C C . TYR A 1 100 ? 15.350 2.905 -0.567 1.00 95.75 100 TYR A C 1
ATOM 813 O O . TYR A 1 100 ? 16.181 3.581 -1.175 1.00 95.75 100 TYR A O 1
ATOM 821 N N . GLY A 1 101 ? 14.814 3.302 0.589 1.00 96.25 101 GLY A N 1
ATOM 822 C CA . GLY A 1 101 ? 15.162 4.542 1.289 1.00 96.25 101 GLY A CA 1
ATOM 823 C C . GLY A 1 101 ? 14.447 5.799 0.782 1.00 96.25 101 GLY A C 1
ATOM 824 O O . GLY A 1 101 ? 14.510 6.839 1.434 1.00 96.25 101 GLY A O 1
ATOM 825 N N . ARG A 1 102 ? 13.730 5.738 -0.347 1.00 96.50 102 ARG A N 1
ATOM 826 C CA . ARG A 1 102 ? 12.995 6.892 -0.888 1.00 96.50 102 ARG A CA 1
ATOM 827 C C . ARG A 1 102 ? 11.616 7.016 -0.242 1.00 96.50 102 ARG A C 1
ATOM 829 O O . ARG A 1 102 ? 10.892 6.033 -0.107 1.00 96.50 102 ARG A O 1
ATOM 836 N N . ILE A 1 103 ? 11.216 8.239 0.093 1.00 95.88 103 ILE A N 1
ATOM 837 C CA . ILE A 1 103 ? 9.907 8.525 0.695 1.00 95.88 103 ILE A CA 1
ATOM 838 C C . ILE A 1 103 ? 8.832 8.616 -0.393 1.00 95.88 103 ILE A C 1
ATOM 840 O O . ILE A 1 103 ? 9.015 9.306 -1.393 1.00 95.88 103 ILE A O 1
ATOM 844 N N . GLY A 1 104 ? 7.706 7.923 -0.207 1.00 91.88 104 GLY A N 1
ATOM 845 C CA . GLY A 1 104 ? 6.535 7.992 -1.093 1.00 91.88 104 GLY A CA 1
ATOM 846 C C . GLY A 1 104 ? 6.639 7.180 -2.392 1.00 91.88 104 GLY A C 1
ATOM 847 O O . GLY A 1 104 ? 5.628 6.973 -3.058 1.00 91.88 104 GLY A O 1
ATOM 848 N N . PHE A 1 105 ? 7.817 6.642 -2.726 1.00 92.44 105 PHE A N 1
ATOM 849 C CA . PHE A 1 105 ? 8.043 5.793 -3.908 1.00 92.44 105 PHE A CA 1
ATOM 850 C C . PHE A 1 105 ? 7.777 4.307 -3.616 1.00 92.44 105 PHE A C 1
ATOM 852 O O . PHE A 1 105 ? 8.605 3.426 -3.875 1.00 92.44 105 PHE A O 1
ATOM 859 N N . LEU A 1 106 ? 6.607 4.039 -3.040 1.00 95.38 106 LEU A N 1
ATOM 860 C CA . LEU A 1 106 ? 6.177 2.703 -2.641 1.00 95.38 106 LEU A CA 1
ATOM 861 C C . LEU A 1 106 ? 5.864 1.828 -3.863 1.00 95.38 106 LEU A C 1
ATOM 863 O O . LEU A 1 106 ? 5.371 2.293 -4.890 1.00 95.38 106 LEU A O 1
ATOM 867 N N . SER A 1 107 ? 6.117 0.530 -3.748 1.00 95.12 107 SER A N 1
ATOM 868 C CA . SER A 1 107 ? 5.529 -0.466 -4.646 1.00 95.12 107 SER A CA 1
ATOM 869 C C . SER A 1 107 ? 4.028 -0.625 -4.379 1.00 95.12 107 SER A C 1
ATOM 871 O O . SER A 1 107 ? 3.533 -0.252 -3.315 1.00 95.12 107 SER A O 1
ATOM 873 N N . SER A 1 108 ? 3.288 -1.239 -5.307 1.00 95.44 108 SER A N 1
ATOM 874 C CA . SER A 1 108 ? 1.858 -1.516 -5.112 1.00 95.44 108 SER A CA 1
ATOM 875 C C . SER A 1 108 ? 1.590 -2.389 -3.883 1.00 95.44 108 SER A C 1
ATOM 877 O O . SER A 1 108 ? 0.620 -2.150 -3.170 1.00 95.44 108 SER A O 1
ATOM 879 N N . ALA A 1 109 ? 2.467 -3.360 -3.596 1.00 97.44 109 ALA A N 1
ATOM 880 C CA . ALA A 1 109 ? 2.378 -4.172 -2.384 1.00 97.44 109 ALA A CA 1
ATOM 881 C C . ALA A 1 109 ? 2.582 -3.348 -1.103 1.00 97.44 109 ALA A C 1
ATOM 883 O O . ALA A 1 109 ? 1.781 -3.459 -0.181 1.00 97.44 109 ALA A O 1
ATOM 884 N N . GLU A 1 110 ? 3.603 -2.488 -1.049 1.00 98.31 110 GLU A N 1
ATOM 885 C CA . GLU A 1 110 ? 3.831 -1.610 0.110 1.00 98.31 110 GLU A CA 1
ATOM 886 C C . GLU A 1 110 ? 2.691 -0.612 0.301 1.00 98.31 110 GLU A C 1
ATOM 888 O O . GLU A 1 110 ? 2.259 -0.393 1.426 1.00 98.31 110 GLU A O 1
ATOM 893 N N . ALA A 1 111 ? 2.164 -0.044 -0.787 1.00 98.12 111 ALA A N 1
ATOM 894 C CA . ALA A 1 111 ? 1.037 0.878 -0.727 1.00 98.12 111 ALA A CA 1
ATOM 895 C C . ALA A 1 111 ? -0.226 0.195 -0.171 1.00 98.12 111 ALA A C 1
ATOM 897 O O . ALA A 1 111 ? -0.891 0.743 0.707 1.00 98.12 111 ALA A O 1
ATOM 898 N N . LEU A 1 112 ? -0.538 -1.020 -0.637 1.00 98.56 112 LEU A N 1
ATOM 899 C CA . LEU A 1 112 ? -1.653 -1.808 -0.107 1.00 98.56 112 LEU A CA 1
ATOM 900 C C . LEU A 1 112 ? -1.438 -2.186 1.363 1.00 98.56 112 LEU A C 1
ATOM 902 O O . LEU A 1 112 ? -2.365 -2.049 2.155 1.00 98.56 112 LEU A O 1
ATOM 906 N N . ALA A 1 113 ? -0.233 -2.622 1.737 1.00 98.62 113 ALA A N 1
ATOM 907 C CA . ALA A 1 113 ? 0.089 -2.978 3.118 1.00 98.62 113 ALA A CA 1
ATOM 908 C C . ALA A 1 113 ? 0.009 -1.773 4.063 1.00 98.62 113 ALA A C 1
ATOM 910 O O . ALA A 1 113 ? -0.578 -1.875 5.134 1.00 98.62 113 ALA A O 1
ATOM 911 N N . ALA A 1 114 ? 0.540 -0.620 3.655 1.00 98.62 114 ALA A N 1
ATOM 912 C CA . ALA A 1 114 ? 0.422 0.621 4.411 1.00 98.62 114 ALA A CA 1
ATOM 913 C C . ALA A 1 114 ? -1.044 1.014 4.612 1.00 98.62 114 ALA A C 1
ATOM 915 O O . ALA A 1 114 ? -1.450 1.335 5.726 1.00 98.62 114 ALA A O 1
ATOM 916 N N . ALA A 1 115 ? -1.852 0.936 3.549 1.00 98.56 115 ALA A N 1
ATOM 917 C CA . ALA A 1 115 ? -3.276 1.225 3.634 1.00 98.56 115 ALA A CA 1
ATOM 918 C C . ALA A 1 115 ? -3.995 0.270 4.593 1.00 98.56 115 ALA A C 1
ATOM 920 O O . ALA A 1 115 ? -4.732 0.723 5.461 1.00 98.56 115 ALA A O 1
ATOM 921 N N . LEU A 1 116 ? -3.749 -1.038 4.477 1.00 98.56 116 LEU A N 1
ATOM 922 C CA . LEU A 1 116 ? -4.274 -2.050 5.397 1.00 98.56 116 LEU A CA 1
ATOM 923 C C . LEU A 1 116 ? -3.924 -1.717 6.850 1.00 98.56 116 LEU A C 1
ATOM 925 O O . LEU A 1 116 ? -4.809 -1.694 7.701 1.00 98.56 116 LEU A O 1
ATOM 929 N N . TYR A 1 117 ? -2.661 -1.389 7.114 1.00 98.56 117 TYR A N 1
ATOM 930 C CA . TYR A 1 117 ? -2.180 -1.079 8.455 1.00 98.56 117 TYR A CA 1
ATOM 931 C C . TYR A 1 117 ? -2.867 0.153 9.052 1.00 98.56 117 TYR A C 1
ATOM 933 O O . TYR A 1 117 ? -3.409 0.080 10.154 1.00 98.56 117 TYR A O 1
ATOM 941 N N . ILE A 1 118 ? -2.894 1.265 8.308 1.00 98.50 118 ILE A N 1
ATOM 942 C CA . ILE A 1 118 ? -3.536 2.525 8.726 1.00 98.50 118 ILE A CA 1
ATOM 943 C C . ILE A 1 118 ? -5.027 2.300 8.989 1.00 98.50 118 ILE A C 1
ATOM 945 O O . ILE A 1 118 ? -5.584 2.799 9.963 1.00 98.50 118 ILE A O 1
ATOM 949 N N . LEU A 1 119 ? -5.670 1.476 8.163 1.00 98.31 119 LEU A N 1
ATOM 950 C CA . LEU A 1 119 ? -7.069 1.105 8.326 1.00 98.31 119 LEU A CA 1
ATOM 951 C C . LEU A 1 119 ? -7.297 0.082 9.442 1.00 98.31 119 LEU A C 1
ATOM 953 O O . LEU A 1 119 ? -8.441 -0.281 9.678 1.00 98.31 119 LEU A O 1
ATOM 957 N N . GLY A 1 120 ? -6.274 -0.346 10.181 1.00 97.50 120 GLY A N 1
ATOM 958 C CA . GLY A 1 120 ? -6.401 -1.221 11.346 1.00 97.50 120 GLY A CA 1
ATOM 959 C C . GLY A 1 120 ? -6.360 -2.721 11.062 1.00 97.50 120 GLY A C 1
ATOM 960 O O . GLY A 1 120 ? -6.799 -3.486 11.915 1.00 97.50 120 GLY A O 1
ATOM 961 N N . TYR A 1 121 ? -5.796 -3.128 9.925 1.00 98.00 121 TYR A N 1
ATOM 962 C CA . TYR A 1 121 ? -5.597 -4.523 9.505 1.00 98.00 121 TYR A CA 1
ATOM 963 C C . TYR A 1 121 ? -4.097 -4.873 9.418 1.00 98.00 121 TYR A C 1
ATOM 965 O O . TYR A 1 121 ? -3.577 -5.132 8.327 1.00 98.00 121 TYR A O 1
ATOM 973 N N . PRO A 1 122 ? -3.345 -4.814 10.536 1.00 97.75 122 PRO A N 1
ATOM 974 C CA . PRO A 1 122 ? -1.905 -5.074 10.523 1.00 97.75 122 PRO A CA 1
ATOM 975 C C . PRO A 1 122 ? -1.579 -6.522 10.134 1.00 97.75 122 PRO A C 1
ATOM 977 O O . PRO A 1 122 ? -0.620 -6.748 9.403 1.00 97.75 122 PRO A O 1
ATOM 980 N N . SER A 1 123 ? -2.395 -7.497 10.546 1.00 98.12 123 SER A N 1
ATOM 981 C CA . SER A 1 123 ? -2.183 -8.913 10.224 1.00 98.12 123 SER A CA 1
ATOM 982 C C . SER A 1 123 ? -2.308 -9.184 8.724 1.00 98.12 123 SER A C 1
ATOM 984 O O . SER A 1 123 ? -1.483 -9.886 8.145 1.00 98.12 123 SER A O 1
ATOM 986 N N . GLU A 1 124 ? -3.280 -8.569 8.056 1.00 98.19 124 GLU A N 1
ATOM 987 C CA . GLU A 1 124 ? -3.439 -8.651 6.606 1.00 98.19 124 GLU A CA 1
ATOM 988 C C . GLU A 1 124 ? -2.316 -7.910 5.868 1.00 98.19 124 GLU A C 1
ATOM 990 O O . GLU A 1 124 ? -1.879 -8.351 4.803 1.00 98.19 124 GLU A O 1
ATOM 995 N N . ALA A 1 125 ? -1.813 -6.802 6.426 1.00 98.31 125 ALA A N 1
ATOM 996 C CA . ALA A 1 125 ? -0.636 -6.118 5.895 1.00 98.31 125 ALA A CA 1
ATOM 997 C C . ALA A 1 125 ? 0.619 -7.010 5.974 1.00 98.31 125 ALA A C 1
ATOM 999 O O . ALA A 1 125 ? 1.374 -7.104 5.002 1.00 98.31 125 ALA A O 1
ATOM 1000 N N . GLU A 1 126 ? 0.823 -7.696 7.101 1.00 98.25 126 GLU A N 1
ATOM 1001 C CA . GLU A 1 126 ? 1.900 -8.672 7.301 1.00 98.25 126 GLU A CA 1
ATOM 1002 C C . GLU A 1 126 ? 1.773 -9.864 6.347 1.00 98.25 126 GLU A C 1
ATOM 1004 O O . GLU A 1 126 ? 2.747 -10.234 5.684 1.00 98.25 126 GLU A O 1
ATOM 1009 N N . GLU A 1 127 ? 0.573 -10.433 6.214 1.00 98.06 127 GLU A N 1
ATOM 1010 C C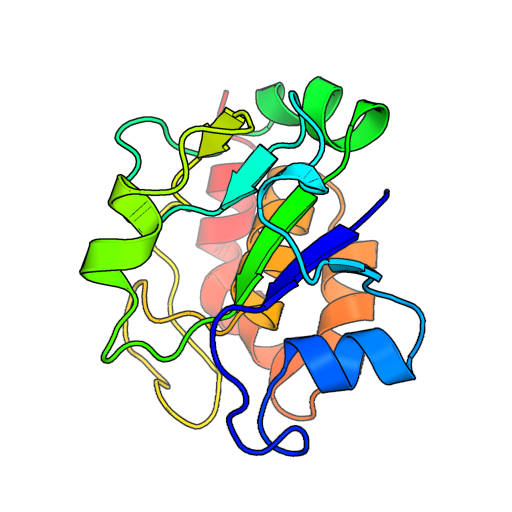A . GLU A 1 127 ? 0.306 -11.536 5.292 1.00 98.06 127 GLU A CA 1
ATOM 1011 C C . GLU A 1 127 ? 0.632 -11.137 3.847 1.00 98.06 127 GLU A C 1
ATOM 1013 O O . GLU A 1 127 ? 1.312 -11.884 3.131 1.00 98.06 127 GLU A O 1
ATOM 1018 N N . LEU A 1 128 ? 0.200 -9.946 3.427 1.00 97.94 128 LEU A N 1
ATOM 1019 C CA . LEU A 1 128 ? 0.464 -9.414 2.095 1.00 97.94 128 LEU A CA 1
ATOM 1020 C C . LEU A 1 128 ? 1.971 -9.271 1.844 1.00 97.94 128 LEU A C 1
ATOM 1022 O O . LEU A 1 128 ? 2.476 -9.697 0.800 1.00 97.94 128 LEU A O 1
ATOM 1026 N N . LEU A 1 129 ? 2.707 -8.707 2.803 1.00 98.25 129 LEU A N 1
ATOM 1027 C CA . LEU A 1 129 ? 4.146 -8.472 2.678 1.00 98.25 129 LEU A CA 1
ATOM 1028 C C . LEU A 1 129 ? 4.985 -9.744 2.820 1.00 98.25 129 LEU A C 1
ATOM 1030 O O . LEU A 1 129 ? 6.072 -9.809 2.245 1.00 98.25 129 LEU A O 1
ATOM 1034 N N . SER A 1 130 ? 4.479 -10.784 3.490 1.00 97.81 130 SER A N 1
ATOM 1035 C CA . SER A 1 130 ? 5.161 -12.082 3.627 1.00 97.81 130 SER A CA 1
ATOM 1036 C C . SER A 1 130 ? 5.499 -12.744 2.284 1.00 97.81 130 SER A C 1
ATOM 1038 O O . SER A 1 130 ? 6.400 -13.577 2.209 1.00 97.81 130 SER A O 1
ATOM 1040 N N . LYS A 1 131 ? 4.815 -12.354 1.198 1.00 97.38 131 LYS A N 1
ATOM 1041 C CA . LYS A 1 131 ? 5.054 -12.884 -0.157 1.00 97.38 131 LYS A CA 1
ATOM 1042 C C . LYS A 1 131 ? 6.327 -12.325 -0.801 1.00 97.38 131 LYS A C 1
ATOM 1044 O O . LYS A 1 131 ? 6.730 -12.770 -1.874 1.00 97.38 131 LYS A O 1
ATOM 1049 N N . PHE A 1 132 ? 6.977 -11.367 -0.145 1.00 96.44 132 PHE A N 1
ATOM 1050 C CA . PHE A 1 132 ? 8.194 -10.720 -0.605 1.00 96.44 132 PHE A CA 1
ATOM 1051 C C . PHE A 1 132 ? 9.283 -10.872 0.453 1.00 96.44 132 PHE A C 1
ATOM 1053 O O . PHE A 1 132 ? 9.087 -10.501 1.604 1.00 96.44 132 PHE A O 1
ATOM 1060 N N . LYS A 1 133 ? 10.476 -11.337 0.063 1.00 95.69 133 LYS A N 1
ATOM 1061 C CA . LYS A 1 133 ? 11.608 -11.507 0.999 1.00 95.69 133 LYS A CA 1
ATOM 1062 C C . LYS A 1 133 ? 11.953 -10.221 1.767 1.00 95.69 133 LYS A C 1
ATOM 1064 O O . LYS A 1 133 ? 12.318 -10.279 2.932 1.00 95.69 133 LYS A O 1
ATOM 1069 N N . TRP A 1 134 ? 11.822 -9.067 1.113 1.00 95.38 134 TRP A N 1
ATOM 1070 C CA . TRP A 1 134 ? 12.059 -7.740 1.693 1.00 95.38 134 TRP A CA 1
ATOM 1071 C C . TRP A 1 134 ? 10.832 -7.166 2.426 1.00 95.38 134 TRP A C 1
ATOM 1073 O O . TRP A 1 134 ? 10.967 -6.209 3.184 1.00 95.38 134 TRP A O 1
ATOM 1083 N N . GLY A 1 135 ? 9.642 -7.737 2.217 1.00 95.88 135 GLY A N 1
ATOM 1084 C CA . GLY A 1 135 ? 8.363 -7.187 2.666 1.00 95.88 135 GLY A CA 1
ATOM 1085 C C . GLY A 1 135 ? 8.265 -6.972 4.178 1.00 95.88 135 GLY A C 1
ATOM 1086 O O . GLY A 1 135 ? 7.927 -5.863 4.582 1.00 95.88 135 GLY A O 1
ATOM 1087 N N . PRO A 1 136 ? 8.622 -7.949 5.037 1.00 94.06 136 PRO A N 1
ATOM 1088 C CA . PRO A 1 136 ? 8.559 -7.771 6.490 1.00 94.06 136 PRO A CA 1
ATOM 1089 C C . PRO A 1 136 ? 9.391 -6.594 7.015 1.00 94.06 136 PRO A C 1
ATOM 1091 O O . PRO A 1 136 ? 9.090 -6.042 8.070 1.00 94.06 136 PRO A O 1
ATOM 1094 N N . ASN A 1 137 ? 10.438 -6.186 6.292 1.00 97.25 137 ASN A N 1
ATOM 1095 C CA . ASN A 1 137 ? 11.256 -5.046 6.691 1.00 97.25 137 ASN A CA 1
ATOM 1096 C C . ASN A 1 137 ? 10.533 -3.702 6.480 1.00 97.25 137 ASN A C 1
ATOM 1098 O O . ASN A 1 137 ? 10.825 -2.746 7.190 1.00 97.25 137 ASN A O 1
ATOM 1102 N N . PHE A 1 138 ? 9.546 -3.627 5.580 1.00 98.56 138 PHE A N 1
ATOM 1103 C CA . PHE A 1 138 ? 8.751 -2.415 5.355 1.00 98.56 138 PHE A CA 1
ATOM 1104 C C . PHE A 1 138 ? 8.014 -1.951 6.618 1.00 98.56 138 PHE A C 1
ATOM 1106 O O . PHE A 1 138 ? 8.126 -0.785 6.999 1.00 98.56 138 PHE A O 1
ATOM 1113 N N . LEU A 1 139 ? 7.312 -2.870 7.293 1.00 97.62 139 LEU A N 1
ATOM 1114 C CA . LEU A 1 139 ? 6.585 -2.560 8.529 1.00 97.62 139 LEU A CA 1
ATOM 1115 C C . LEU A 1 139 ? 7.539 -2.225 9.676 1.00 97.62 139 LEU A C 1
ATOM 1117 O O . LEU A 1 139 ? 7.236 -1.353 10.479 1.00 97.62 139 LEU A O 1
ATOM 1121 N N . LYS A 1 140 ? 8.714 -2.866 9.731 1.00 97.81 140 LYS A N 1
ATOM 1122 C CA . LYS A 1 140 ? 9.739 -2.564 10.741 1.00 97.81 140 LYS A CA 1
ATOM 1123 C C . LYS A 1 140 ? 10.291 -1.152 10.581 1.00 97.81 140 LYS A C 1
ATOM 1125 O O . LYS A 1 140 ? 10.315 -0.401 11.550 1.00 97.81 140 LYS A O 1
ATOM 1130 N N . VAL A 1 141 ? 10.695 -0.790 9.361 1.00 98.38 141 VAL A N 1
ATOM 1131 C CA . VAL A 1 141 ? 11.257 0.533 9.046 1.00 98.38 141 VAL A CA 1
ATOM 1132 C C . VAL A 1 141 ? 10.247 1.645 9.325 1.00 98.38 141 VAL A C 1
ATOM 1134 O O . VAL A 1 141 ? 10.620 2.694 9.837 1.00 98.38 141 VAL A O 1
ATOM 1137 N N . ASN A 1 142 ? 8.967 1.410 9.034 1.00 98.50 142 ASN A N 1
ATOM 1138 C CA . ASN A 1 142 ? 7.925 2.426 9.161 1.00 98.50 142 ASN A CA 1
ATOM 1139 C C . ASN A 1 142 ? 7.067 2.289 10.428 1.00 98.50 142 ASN A C 1
ATOM 1141 O O . ASN A 1 142 ? 6.042 2.958 10.523 1.00 98.50 142 ASN A O 1
ATOM 1145 N N . ARG A 1 143 ? 7.447 1.440 11.394 1.00 98.06 143 ARG A N 1
ATOM 1146 C CA . ARG A 1 143 ? 6.579 1.049 12.518 1.00 98.06 143 ARG A CA 1
ATOM 1147 C C . ARG A 1 143 ? 5.989 2.245 13.259 1.00 98.06 143 ARG A C 1
ATOM 1149 O O . ARG A 1 143 ? 4.777 2.332 13.394 1.00 98.06 143 ARG A O 1
ATOM 1156 N N . ASN A 1 144 ? 6.840 3.170 13.702 1.00 97.88 144 ASN A N 1
ATOM 1157 C CA . ASN A 1 144 ? 6.403 4.321 14.494 1.00 97.88 144 ASN A CA 1
ATOM 1158 C C . ASN A 1 144 ? 5.427 5.205 13.703 1.00 97.88 144 ASN A C 1
ATOM 1160 O O . ASN A 1 144 ? 4.374 5.558 14.220 1.00 97.88 144 ASN A O 1
ATOM 1164 N N . ALA A 1 145 ? 5.740 5.485 12.433 1.00 97.75 145 ALA A N 1
ATOM 1165 C CA . ALA A 1 145 ? 4.880 6.279 11.559 1.00 97.75 145 ALA A CA 1
ATOM 1166 C C . ALA A 1 145 ? 3.533 5.583 11.303 1.00 97.75 145 ALA A C 1
ATOM 1168 O O . ALA A 1 145 ? 2.481 6.202 11.398 1.00 97.75 145 ALA A O 1
ATOM 1169 N N . LEU A 1 146 ? 3.545 4.277 11.023 1.00 98.06 146 LEU A N 1
ATOM 1170 C CA . LEU A 1 146 ? 2.326 3.503 10.788 1.00 98.06 146 LEU A CA 1
ATOM 1171 C C . LEU A 1 146 ? 1.421 3.438 12.025 1.00 98.06 146 LEU A C 1
ATOM 1173 O O . LEU A 1 146 ? 0.205 3.550 11.877 1.00 98.06 146 LEU A O 1
ATOM 1177 N N . GLU A 1 147 ? 1.988 3.285 13.224 1.00 97.94 147 GLU A N 1
ATOM 1178 C CA . GLU A 1 147 ? 1.219 3.330 14.476 1.00 97.94 147 GLU A CA 1
ATOM 1179 C C . GLU A 1 147 ? 0.611 4.712 14.733 1.00 97.94 147 GLU A C 1
ATOM 1181 O O . GLU A 1 147 ? -0.558 4.811 15.113 1.00 97.94 147 GLU A O 1
ATOM 1186 N N . GLU A 1 148 ? 1.366 5.779 14.468 1.00 97.62 148 GLU A N 1
ATOM 1187 C CA . GLU A 1 148 ? 0.875 7.154 14.575 1.00 97.62 148 GLU A CA 1
ATOM 1188 C C . GLU A 1 148 ? -0.290 7.403 13.610 1.00 97.62 148 GLU A C 1
ATOM 1190 O O . G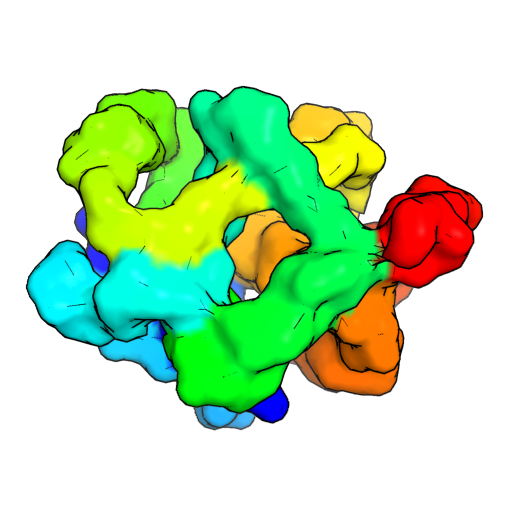LU A 1 148 ? -1.353 7.873 14.018 1.00 97.62 148 GLU A O 1
ATOM 1195 N N . TYR A 1 149 ? -0.138 7.015 12.342 1.00 97.44 149 TYR A N 1
ATOM 1196 C CA . TYR A 1 149 ? -1.172 7.185 11.319 1.00 97.44 149 TYR A CA 1
ATOM 1197 C C . TYR A 1 149 ? -2.421 6.345 11.589 1.00 97.44 149 TYR A C 1
ATOM 1199 O O . TYR A 1 149 ? -3.526 6.773 11.264 1.00 97.44 149 TYR A O 1
ATOM 1207 N N . ARG A 1 150 ? -2.260 5.159 12.184 1.00 96.31 150 ARG A N 1
ATOM 1208 C CA . ARG A 1 150 ? -3.371 4.288 12.585 1.00 96.31 150 ARG A CA 1
ATOM 1209 C C . ARG A 1 150 ? -4.138 4.829 13.797 1.00 96.31 150 ARG A C 1
ATOM 1211 O O . ARG A 1 150 ? -5.326 4.542 13.925 1.00 96.31 150 ARG A O 1
ATOM 1218 N N . SER A 1 151 ? -3.463 5.556 14.685 1.00 93.25 151 SER A N 1
ATOM 1219 C CA . SER A 1 151 ? -4.030 6.043 15.953 1.00 93.25 151 SER A CA 1
ATOM 1220 C C . SER A 1 151 ? -4.504 7.495 15.892 1.00 93.25 151 SER A C 1
ATOM 1222 O O . SER A 1 151 ? -5.140 7.974 16.826 1.00 93.25 151 SER A O 1
ATOM 1224 N N . SER A 1 152 ? -4.189 8.204 14.811 1.00 78.19 152 SER A N 1
ATOM 1225 C CA . SER A 1 152 ? -4.653 9.566 14.573 1.00 78.19 152 SER A CA 1
ATOM 1226 C C . SER A 1 152 ? -6.064 9.553 13.975 1.00 78.19 152 SER A C 1
ATOM 1228 O O . SER A 1 152 ? -6.295 8.830 13.006 1.00 78.19 152 SER A O 1
ATOM 1230 N N . PHE A 1 153 ? -6.939 10.421 14.503 1.00 56.81 153 PHE A N 1
ATOM 1231 C CA . PHE A 1 153 ? -8.337 10.706 14.108 1.00 56.81 153 PHE A CA 1
ATOM 1232 C C . PHE A 1 153 ? -9.428 9.814 14.715 1.00 56.81 153 PHE A C 1
ATOM 1234 O O . PHE A 1 153 ? -9.639 8.678 14.233 1.00 56.81 153 PHE A O 1
#

Foldseek 3Di:
DAAEEAEDDPPDLVLALQSLCVVVVNYHYDDDLVPQFQAAEEAAQPDPAAQALVCLVSCVPRNHYYYRDDPVCRVVVSVVRPGHHYHYYDWFAEQDPPRHRDIRPYHSLLSRLLNCLRNPNNVSSVVSQVSDPRSVVRCVRCVVVSVVRNPDD